Protein AF-A0A1G4G8Y7-F1 (afdb_monomer_lite)

Structure (mmCIF, N/CA/C/O backbone):
data_AF-A0A1G4G8Y7-F1
#
_entry.id   AF-A0A1G4G8Y7-F1
#
loop_
_atom_site.group_PDB
_atom_site.id
_atom_site.type_symbol
_atom_site.label_atom_id
_atom_site.label_alt_id
_atom_site.label_comp_id
_atom_site.label_asym_id
_atom_site.label_entity_id
_atom_site.label_seq_id
_atom_site.pdbx_PDB_ins_code
_atom_site.Cartn_x
_atom_site.Cartn_y
_atom_site.Cartn_z
_atom_site.occupancy
_atom_site.B_iso_or_equiv
_atom_site.auth_seq_id
_atom_site.auth_comp_id
_atom_site.auth_asym_id
_atom_site.auth_atom_id
_atom_site.pdbx_PDB_model_num
ATOM 1 N N . MET A 1 1 ? -0.972 22.944 -8.966 1.00 45.44 1 MET A N 1
ATOM 2 C CA . MET A 1 1 ? -1.501 21.617 -8.569 1.00 45.44 1 MET A CA 1
ATOM 3 C C . MET A 1 1 ? -0.422 20.573 -8.834 1.00 45.44 1 MET A C 1
ATOM 5 O O . MET A 1 1 ? -0.068 20.379 -9.988 1.00 45.44 1 MET A O 1
ATOM 9 N N . GLY A 1 2 ? 0.172 19.989 -7.789 1.00 54.56 2 GLY A N 1
ATOM 10 C CA . GLY A 1 2 ? 1.311 19.071 -7.923 1.00 54.56 2 GLY A CA 1
ATOM 11 C C . GLY A 1 2 ? 0.931 17.738 -8.575 1.00 54.56 2 GLY A C 1
ATOM 12 O O . GLY A 1 2 ? -0.141 17.192 -8.299 1.00 54.56 2 GLY A O 1
ATOM 13 N N . LYS A 1 3 ? 1.808 17.219 -9.442 1.00 61.03 3 LYS A N 1
ATOM 14 C CA . LYS A 1 3 ? 1.711 15.859 -9.985 1.00 61.03 3 LYS A CA 1
ATOM 15 C C . LYS A 1 3 ? 1.815 14.874 -8.817 1.00 61.03 3 LYS A C 1
ATOM 17 O O . LYS A 1 3 ? 2.843 14.807 -8.158 1.00 61.03 3 LYS A O 1
ATOM 22 N N . THR A 1 4 ? 0.727 14.172 -8.525 1.00 71.75 4 THR A N 1
ATOM 23 C CA . THR A 1 4 ? 0.685 13.081 -7.542 1.00 71.75 4 THR A CA 1
ATOM 24 C C . THR A 1 4 ? 0.775 11.763 -8.303 1.00 71.75 4 THR A C 1
ATOM 26 O O . THR A 1 4 ? 0.169 11.630 -9.365 1.00 71.75 4 THR A O 1
ATOM 29 N N . ALA A 1 5 ? 1.472 10.783 -7.739 1.00 72.81 5 ALA A N 1
ATOM 30 C CA . ALA A 1 5 ? 1.565 9.401 -8.201 1.00 72.81 5 ALA A CA 1
ATOM 31 C C . ALA A 1 5 ? 0.188 8.792 -8.509 1.00 72.81 5 ALA A C 1
ATOM 33 O O . ALA A 1 5 ? 0.033 8.030 -9.451 1.00 72.81 5 ALA A O 1
ATOM 34 N N . CYS A 1 6 ? -0.859 9.216 -7.791 1.00 71.69 6 CYS A N 1
ATOM 35 C CA . CYS A 1 6 ? -2.245 8.818 -8.057 1.00 71.69 6 CYS A CA 1
ATOM 36 C C . CYS A 1 6 ? -2.765 9.165 -9.462 1.00 71.69 6 CYS A C 1
ATOM 38 O O . CYS A 1 6 ? -3.762 8.591 -9.891 1.00 71.69 6 CYS A O 1
ATOM 40 N N . LYS A 1 7 ? -2.162 10.142 -10.148 1.00 70.81 7 LYS A N 1
ATOM 41 C CA . LYS A 1 7 ? -2.546 10.566 -11.504 1.00 70.81 7 LYS A CA 1
ATOM 42 C C . LYS A 1 7 ? -1.579 10.065 -12.574 1.00 70.81 7 LYS A C 1
ATOM 44 O O . LYS A 1 7 ? -1.828 10.296 -13.756 1.00 70.81 7 LYS A O 1
ATOM 49 N N . ASP A 1 8 ? -0.497 9.409 -12.175 1.00 74.56 8 ASP A N 1
ATOM 50 C CA . ASP A 1 8 ? 0.555 8.994 -13.084 1.00 74.56 8 ASP A CA 1
ATOM 51 C C . ASP A 1 8 ? 0.389 7.504 -13.406 1.00 74.56 8 ASP A C 1
ATOM 53 O O . ASP A 1 8 ? 0.635 6.630 -12.579 1.00 74.56 8 ASP A O 1
ATOM 57 N N . LYS A 1 9 ? -0.099 7.205 -14.618 1.00 64.88 9 LYS A N 1
ATOM 58 C CA . LYS A 1 9 ? -0.350 5.824 -15.074 1.00 64.88 9 LYS A CA 1
ATOM 59 C C . LYS A 1 9 ? 0.934 4.998 -15.232 1.00 64.88 9 LYS A C 1
ATOM 61 O O . LYS A 1 9 ? 0.839 3.787 -15.398 1.00 64.88 9 LYS A O 1
ATOM 66 N N . LYS A 1 10 ? 2.107 5.639 -15.209 1.00 69.06 10 LYS A N 1
ATOM 67 C CA . LYS A 1 10 ? 3.425 4.992 -15.254 1.00 69.06 10 LYS A CA 1
ATOM 68 C C . LYS A 1 10 ? 4.113 4.956 -13.888 1.00 69.06 10 LYS A C 1
ATOM 70 O O . LYS A 1 10 ? 5.296 4.644 -13.823 1.00 69.06 10 LYS A O 1
ATOM 75 N N . TYR A 1 11 ? 3.407 5.284 -12.805 1.00 76.25 11 TYR A N 1
ATOM 76 C CA . TYR A 1 11 ? 4.004 5.226 -11.480 1.00 76.25 11 TYR A CA 1
ATOM 77 C C . TYR A 1 11 ? 4.273 3.777 -11.076 1.00 76.25 11 TYR A C 1
ATOM 79 O O . TYR A 1 11 ? 3.349 3.006 -10.818 1.00 76.25 11 TYR A O 1
ATOM 87 N N . GLU A 1 12 ? 5.549 3.422 -11.004 1.00 77.56 12 GLU A N 1
ATOM 88 C CA . GLU A 1 12 ? 5.977 2.146 -10.453 1.00 77.56 12 GLU A CA 1
ATOM 89 C C . GLU A 1 12 ? 6.026 2.244 -8.923 1.00 77.56 12 GLU A C 1
ATOM 91 O O . GLU A 1 12 ? 6.661 3.156 -8.380 1.00 77.56 12 GLU A O 1
ATOM 96 N N . PRO A 1 13 ? 5.353 1.331 -8.202 1.00 74.25 13 PRO A N 1
ATOM 97 C CA . PRO A 1 13 ? 5.370 1.343 -6.752 1.00 74.25 13 PRO A CA 1
ATOM 98 C C . PRO A 1 13 ? 6.801 1.101 -6.245 1.00 74.25 13 PRO A C 1
ATOM 100 O O . PRO A 1 13 ? 7.500 0.215 -6.745 1.00 74.25 13 PRO A O 1
ATOM 103 N N . PRO A 1 14 ? 7.266 1.859 -5.239 1.00 81.19 14 PRO A N 1
ATOM 104 C CA . PRO A 1 14 ? 8.585 1.633 -4.670 1.00 81.19 14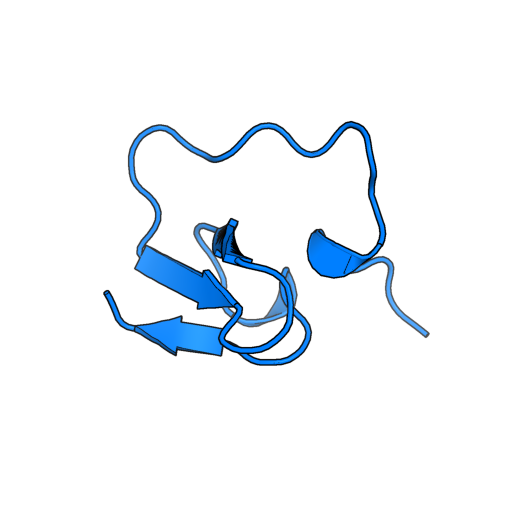 PRO A CA 1
ATOM 105 C C . PRO A 1 14 ? 8.631 0.264 -3.978 1.00 81.19 14 PRO A C 1
ATOM 107 O O . PRO A 1 14 ? 7.643 -0.157 -3.386 1.00 81.19 14 PRO A O 1
ATOM 110 N N . LYS A 1 15 ? 9.802 -0.395 -3.978 1.00 83.56 15 LYS A N 1
ATOM 111 C CA . LYS A 1 15 ? 10.012 -1.700 -3.306 1.00 83.56 15 LYS A CA 1
ATOM 112 C C . LYS A 1 15 ? 9.596 -1.716 -1.829 1.00 83.56 15 LYS A C 1
ATOM 114 O O . LYS A 1 15 ? 9.153 -2.738 -1.331 1.00 83.56 15 LYS A O 1
ATOM 119 N N . GLU A 1 16 ? 9.732 -0.580 -1.149 1.00 85.56 16 GLU A N 1
ATOM 120 C CA . GLU A 1 16 ? 9.314 -0.386 0.242 1.00 85.56 16 GLU A CA 1
ATOM 121 C C . GLU A 1 16 ? 8.443 0.869 0.317 1.00 85.56 16 GLU A C 1
ATOM 123 O O . GLU A 1 16 ? 8.962 1.981 0.509 1.00 85.56 16 GLU A O 1
ATOM 128 N N . PRO A 1 17 ? 7.133 0.739 0.078 1.00 88.25 17 PRO A N 1
ATOM 129 C CA . PRO A 1 17 ? 6.210 1.832 0.281 1.00 88.25 17 PRO A CA 1
ATOM 130 C C . PRO A 1 17 ? 5.878 1.965 1.768 1.00 88.25 17 PRO A C 1
ATOM 132 O O . PRO A 1 17 ? 5.694 0.978 2.469 1.00 88.25 17 PRO A O 1
ATOM 135 N N . ARG A 1 18 ? 5.783 3.206 2.243 1.00 89.44 18 ARG A N 1
ATOM 136 C CA . ARG A 1 18 ? 5.365 3.526 3.623 1.00 89.44 18 ARG A CA 1
ATOM 137 C C . ARG A 1 18 ? 3.930 4.028 3.694 1.00 89.44 18 ARG A C 1
ATOM 139 O O . ARG A 1 18 ? 3.351 4.139 4.769 1.00 89.44 18 ARG A O 1
ATOM 146 N N . PHE A 1 19 ? 3.380 4.388 2.540 1.00 89.25 19 PHE A N 1
ATOM 147 C CA . PHE A 1 19 ? 2.051 4.944 2.427 1.00 89.25 19 PHE A CA 1
ATOM 148 C C . PHE A 1 19 ? 1.324 4.310 1.250 1.00 89.25 19 PHE A C 1
ATOM 150 O O . PHE A 1 19 ? 1.910 4.085 0.196 1.00 89.25 19 PHE A O 1
ATOM 157 N N . ILE A 1 20 ? 0.033 4.071 1.415 1.00 87.81 20 ILE A N 1
ATOM 158 C CA . ILE A 1 20 ? -0.900 3.650 0.380 1.00 87.81 20 ILE A CA 1
ATOM 159 C C . ILE A 1 20 ? -1.971 4.716 0.196 1.00 87.81 20 ILE A C 1
ATOM 161 O O . ILE A 1 20 ? -2.420 5.358 1.145 1.00 87.81 20 ILE A O 1
ATOM 165 N N . CYS A 1 21 ? -2.393 4.939 -1.042 1.00 87.44 21 CYS A N 1
ATOM 166 C CA . CYS A 1 21 ? -3.484 5.842 -1.327 1.00 87.44 21 CYS A CA 1
ATOM 167 C C . CYS A 1 21 ? -4.817 5.128 -1.130 1.00 87.44 21 CYS A C 1
ATOM 169 O O . CYS A 1 21 ? -5.198 4.306 -1.960 1.00 87.44 21 CYS A O 1
ATOM 171 N N . LYS A 1 22 ? -5.596 5.516 -0.116 1.00 85.31 22 LYS A N 1
ATOM 172 C CA . LYS A 1 22 ? -6.900 4.884 0.164 1.00 85.31 22 LYS A CA 1
ATOM 173 C C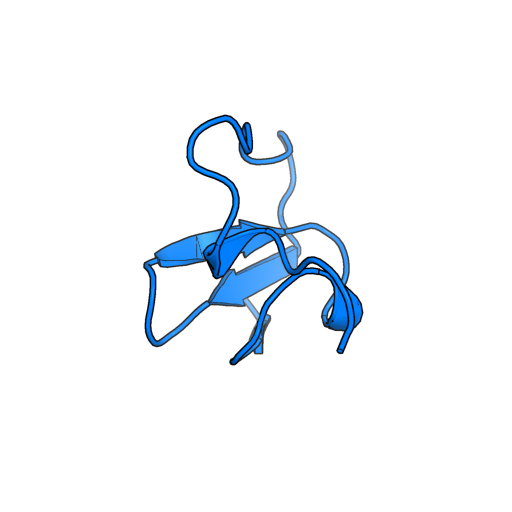 . LYS A 1 22 ? -7.908 4.995 -0.993 1.00 85.31 22 LYS A C 1
ATOM 175 O O . L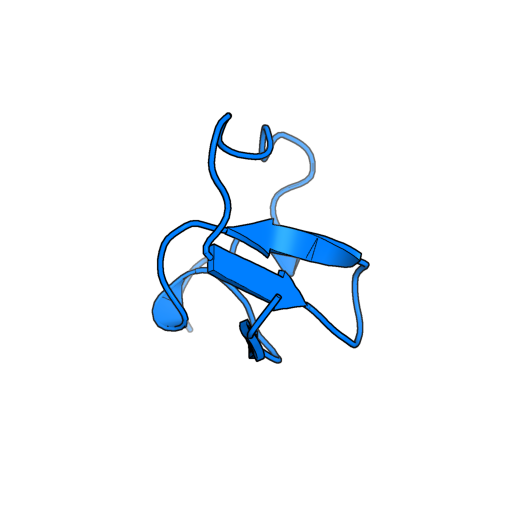YS A 1 22 ? -8.824 4.191 -1.096 1.00 85.31 22 LYS A O 1
ATOM 180 N N . LYS A 1 23 ? -7.773 6.013 -1.853 1.00 84.50 23 LYS A N 1
ATOM 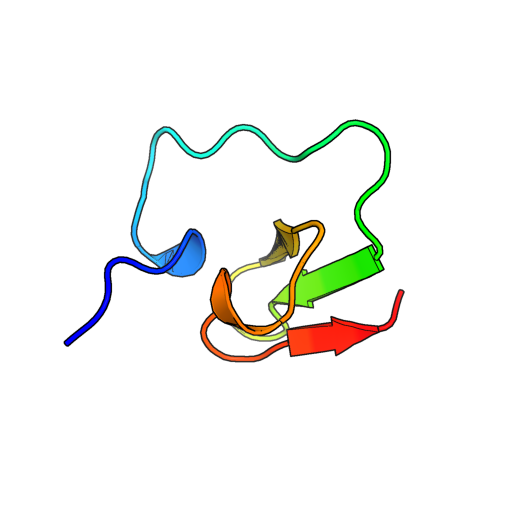181 C CA . LYS A 1 23 ? -8.694 6.254 -2.979 1.00 84.50 23 LYS A CA 1
ATOM 182 C C . LYS A 1 23 ? -8.284 5.528 -4.260 1.00 84.50 23 LYS A C 1
ATOM 184 O O . LYS A 1 23 ? -9.148 5.125 -5.025 1.00 84.50 23 LYS A O 1
ATOM 189 N N . CY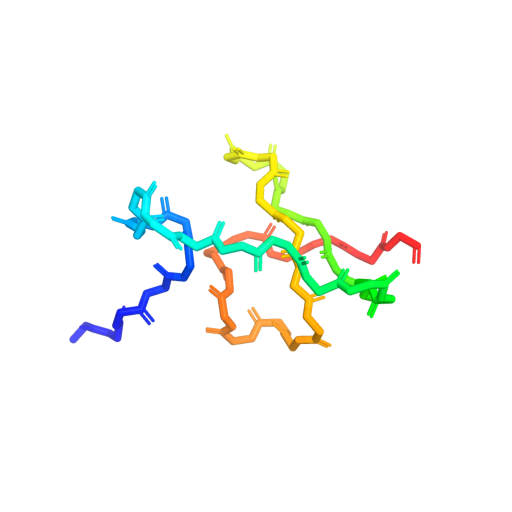S A 1 24 ? -6.983 5.439 -4.519 1.00 83.12 24 CYS A N 1
ATOM 190 C CA . CYS A 1 24 ? -6.452 5.009 -5.814 1.00 83.12 24 CYS A CA 1
ATOM 191 C C . CYS A 1 24 ? -5.671 3.691 -5.737 1.00 83.12 24 CYS A C 1
ATOM 193 O O . CYS A 1 24 ? -5.314 3.156 -6.776 1.00 83.12 24 CYS A O 1
ATOM 195 N N . GLY A 1 25 ? -5.338 3.206 -4.538 1.00 81.44 25 GLY A N 1
ATOM 196 C CA . GLY A 1 25 ? -4.512 2.013 -4.327 1.00 81.44 25 GLY A CA 1
ATOM 197 C C . GLY A 1 25 ? -3.009 2.213 -4.564 1.00 81.44 25 GLY A C 1
ATOM 198 O O . GLY A 1 25 ? -2.229 1.326 -4.248 1.00 81.44 25 GLY A O 1
ATOM 199 N N . VAL A 1 26 ? -2.581 3.375 -5.075 1.00 86.56 26 VAL A N 1
ATOM 200 C CA . VAL A 1 26 ? -1.163 3.678 -5.343 1.00 86.56 26 VAL A CA 1
ATOM 201 C C . VAL A 1 26 ? -0.362 3.738 -4.048 1.00 86.56 26 VAL A C 1
ATOM 203 O O . VAL A 1 26 ? -0.722 4.483 -3.138 1.00 86.56 26 VAL A O 1
ATOM 206 N N . THR A 1 27 ? 0.739 3.002 -3.981 1.00 87.94 27 THR A N 1
ATOM 207 C CA . THR A 1 27 ? 1.662 3.003 -2.845 1.00 87.94 27 THR A CA 1
ATOM 208 C C . THR A 1 27 ? 2.847 3.927 -3.108 1.00 87.94 27 THR A C 1
ATOM 210 O O . THR A 1 27 ? 3.288 4.044 -4.238 1.00 87.94 27 THR A O 1
ATOM 213 N N . ALA A 1 28 ? 3.358 4.622 -2.094 1.00 87.44 28 ALA A N 1
ATOM 214 C CA . ALA A 1 28 ? 4.460 5.571 -2.225 1.00 87.44 28 ALA A CA 1
ATOM 215 C C . ALA A 1 28 ? 5.344 5.600 -0.972 1.00 87.44 28 ALA A C 1
ATOM 217 O O . ALA A 1 28 ? 4.977 5.113 0.104 1.00 87.44 28 ALA A O 1
ATOM 218 N N . ARG A 1 29 ? 6.532 6.200 -1.099 1.00 87.31 29 ARG A N 1
ATOM 219 C CA . ARG A 1 29 ? 7.452 6.399 0.032 1.00 87.31 29 ARG A CA 1
ATOM 220 C C . ARG A 1 29 ? 7.118 7.646 0.839 1.00 87.31 29 ARG A C 1
ATOM 222 O O . ARG A 1 29 ? 7.354 7.649 2.047 1.00 87.31 29 ARG A O 1
ATOM 229 N N . LYS A 1 30 ? 6.580 8.692 0.205 1.00 85.06 30 LYS A N 1
ATOM 230 C CA . LYS A 1 30 ? 6.226 9.958 0.861 1.00 85.06 30 LYS A CA 1
ATOM 231 C C . LYS A 1 30 ? 4.735 10.261 0.717 1.00 85.06 30 LYS A C 1
ATOM 233 O O . LYS A 1 30 ? 4.154 10.078 -0.346 1.00 85.06 30 LYS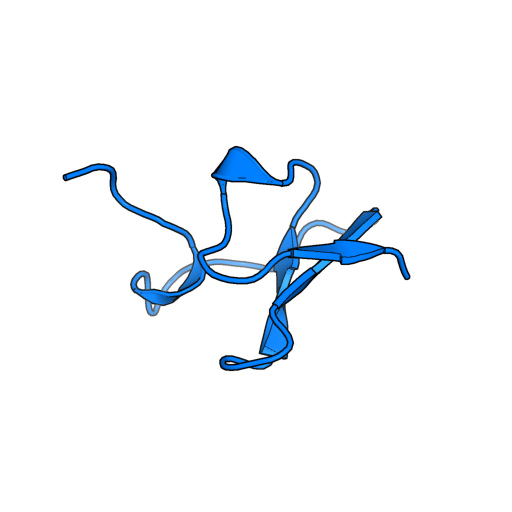 A O 1
ATOM 238 N N . GLU A 1 31 ? 4.139 10.854 1.752 1.00 83.38 31 GLU A N 1
ATOM 239 C CA . GLU A 1 31 ? 2.727 11.278 1.735 1.00 83.38 31 GLU A CA 1
ATOM 240 C C . GLU A 1 31 ? 2.397 12.248 0.602 1.00 83.38 31 GLU A C 1
ATOM 242 O O . GLU A 1 31 ? 1.344 12.150 -0.015 1.00 83.38 31 GLU A O 1
ATOM 247 N N . LYS A 1 32 ? 3.327 13.155 0.284 1.00 81.75 32 LYS A N 1
ATOM 248 C CA . LYS A 1 32 ? 3.149 14.186 -0.751 1.00 81.75 32 LYS A CA 1
ATOM 249 C C . LYS A 1 32 ? 3.028 13.614 -2.165 1.00 81.75 32 LYS A C 1
ATOM 251 O O . LYS A 1 32 ? 2.584 14.318 -3.068 1.00 81.75 32 LYS A O 1
ATOM 256 N N . GLU A 1 33 ? 3.446 12.367 -2.364 1.00 82.62 33 GLU A N 1
ATOM 257 C CA . GLU A 1 33 ? 3.346 11.694 -3.655 1.00 82.62 33 GLU A CA 1
ATOM 258 C C . GLU A 1 33 ? 1.927 11.196 -3.925 1.00 82.62 33 GLU A C 1
ATOM 260 O O . GLU A 1 33 ? 1.588 10.959 -5.077 1.00 82.62 33 GLU A O 1
ATOM 265 N N . ILE A 1 34 ? 1.054 11.092 -2.923 1.00 86.56 34 ILE A N 1
ATOM 266 C CA . ILE A 1 34 ? -0.296 10.550 -3.095 1.00 86.56 34 ILE A CA 1
ATOM 267 C C . ILE A 1 34 ? -1.370 11.495 -2.560 1.00 86.56 34 ILE A C 1
ATOM 269 O O . ILE A 1 34 ? -1.148 12.296 -1.663 1.00 86.56 34 ILE A O 1
ATOM 273 N N . CYS A 1 35 ? -2.568 11.427 -3.140 1.00 85.06 35 CYS A N 1
ATOM 274 C CA . CYS A 1 35 ? -3.634 12.385 -2.838 1.00 85.06 35 CYS A CA 1
ATOM 275 C C . CYS A 1 35 ? -4.352 12.106 -1.508 1.00 85.06 35 CYS A C 1
ATOM 277 O O . CYS A 1 35 ? -4.872 13.027 -0.886 1.00 85.06 35 CYS A O 1
ATOM 279 N N . LYS A 1 36 ? -4.400 10.840 -1.079 1.00 85.62 36 LYS A N 1
ATOM 280 C CA . LYS A 1 36 ? -4.979 10.407 0.202 1.00 85.62 36 LYS A CA 1
ATOM 281 C C . LYS A 1 36 ? -4.065 9.385 0.875 1.00 85.62 36 LYS A C 1
ATOM 283 O O . LYS A 1 36 ? -4.365 8.193 0.777 1.00 85.62 36 LYS A O 1
ATOM 288 N N . PRO A 1 37 ? -2.949 9.825 1.472 1.00 86.38 37 PRO A N 1
ATOM 289 C CA . PRO A 1 37 ? -2.014 8.927 2.124 1.00 86.38 37 PRO A CA 1
ATOM 290 C C . PRO A 1 37 ? -2.623 8.233 3.336 1.00 86.38 37 PRO A C 1
ATOM 292 O O . PRO A 1 37 ? -3.302 8.846 4.154 1.00 86.38 37 PRO A O 1
ATOM 295 N N . GLN A 1 38 ? -2.345 6.943 3.445 1.00 88.75 38 GLN A N 1
ATOM 296 C CA . GLN A 1 38 ? -2.610 6.108 4.604 1.00 88.75 38 GLN A CA 1
ATOM 297 C C . GLN A 1 38 ? -1.345 5.298 4.882 1.00 88.75 38 GLN A C 1
ATOM 299 O O . GLN A 1 38 ? -0.770 4.744 3.953 1.00 88.75 38 GLN A O 1
ATOM 304 N N . LYS A 1 39 ? -0.872 5.261 6.129 1.00 88.50 39 LYS A N 1
ATOM 305 C CA . LYS A 1 39 ? 0.294 4.443 6.490 1.00 88.50 39 LYS A CA 1
ATOM 306 C C . LYS A 1 39 ? -0.059 2.958 6.399 1.00 88.50 39 LYS A C 1
ATOM 308 O O . LYS A 1 39 ? -1.159 2.578 6.803 1.00 88.50 39 LYS A O 1
ATOM 313 N N . ILE A 1 40 ? 0.870 2.186 5.849 1.00 84.56 40 ILE A N 1
ATOM 314 C CA . ILE A 1 40 ? 0.873 0.717 5.776 1.00 84.56 40 ILE A CA 1
ATOM 315 C C . ILE A 1 40 ? 1.974 0.174 6.672 1.00 84.56 40 ILE A C 1
ATOM 317 O O . ILE A 1 40 ? 2.980 0.901 6.851 1.00 84.56 40 ILE A O 1
#

pLDDT: mean 79.98, std 9.93, range [45.44, 89.44]

Secondary structure (DSSP, 8-state):
----GGG-TT-PPPSS-SEEETTT--EESSGGGSSSEEE-

Sequence (40 aa):
MGKTACKDKKYEPPKEPRFICKKCGVTARKEKEICKPQKI

Foldseek 3Di:
DDAALLPDPPDDADPDFQWAAPVRRHGHNDPVNYDHTDGD

Radius of gyration: 8.75 Å; chains: 1; bounding box: 19×23×22 Å

Organism: NCBI:txid1642646